Protein AF-A0A484CLU8-F1 (afdb_monomer)

pLDDT: mean 81.59, std 15.94, range [37.66, 95.56]

Foldseek 3Di:
DDDDDDPVRVVCVVPNDDDDDDDPVNDPQQEDDPDDPCPVVSVVVVVVCVVVVHHDPDYPVCSVVSVVVVVCCVVVPHDPVNVVVVVVVVVVVVVVVD

Mean predicted aligned error: 10.31 Å

Radius of gyration: 17.61 Å; Cα contacts (8 Å, |Δi|>4): 34; chains: 1; bounding box: 35×57×38 Å

Solvent-accessible surface area (backbone atoms only — not comparable to full-atom values): 6356 Å² total; per-residue (Å²): 135,82,80,77,75,51,73,66,60,50,46,43,71,76,54,75,75,95,79,83,88,83,53,71,91,77,42,85,66,63,70,75,80,91,70,86,85,54,56,70,58,52,53,52,50,51,53,51,32,64,75,68,71,48,82,67,80,71,55,81,88,44,48,69,60,52,51,51,51,52,51,52,37,62,74,66,71,57,55,71,63,59,58,53,51,50,49,53,50,53,56,50,50,64,64,70,75,109

Secondary structure (DSSP, 8-state):
-PPPPPHHHHHHHHS-S------GGGSTTPPPP-SSSSHHHHHHHHHHHHHHTPPP---GGGHHHHHHHHHHHHHHT--HHHHHHHHHHHHHHHHH--

Organism: Perca flavescens (NCBI:txid8167)

Sequence (98 aa):
MKCVPSASDLAQRIKPGEWTAIYSKDIKGLPRQEDGNACGIFMLMYALYIVLGADFDFTTGDMDTIRKWWCLLLLSGHSVVRFAQKRKYEDQIARITF

Structure (mmCIF, N/CA/C/O backbone):
data_AF-A0A484CLU8-F1
#
_entry.id   AF-A0A484CLU8-F1
#
loop_
_atom_site.group_PDB
_atom_site.id
_atom_site.type_symbol
_atom_site.label_atom_id
_atom_site.label_alt_id
_atom_site.label_comp_id
_atom_site.label_asym_id
_atom_site.label_entity_id
_atom_site.label_seq_id
_atom_site.pdbx_PDB_ins_code
_atom_site.Cartn_x
_atom_site.Cartn_y
_atom_site.Cartn_z
_atom_site.occupancy
_atom_site.B_iso_or_equiv
_atom_site.auth_seq_id
_atom_site.auth_comp_id
_atom_site.auth_asym_id
_atom_site.auth_atom_id
_atom_site.pdbx_PDB_model_num
ATOM 1 N N . MET A 1 1 ? -22.848 24.009 -2.029 1.00 37.66 1 MET A N 1
ATOM 2 C CA . MET A 1 1 ? -21.584 23.307 -1.714 1.00 37.66 1 MET A CA 1
ATOM 3 C C . MET A 1 1 ? -21.939 22.168 -0.762 1.00 37.66 1 MET A C 1
ATOM 5 O O . MET A 1 1 ? -22.462 22.460 0.302 1.00 37.66 1 MET A O 1
ATOM 9 N N . LYS A 1 2 ? -21.830 20.893 -1.162 1.00 46.59 2 LYS A N 1
ATOM 10 C CA . LYS A 1 2 ? -22.112 19.763 -0.254 1.00 46.59 2 LYS A CA 1
ATOM 11 C C . LYS A 1 2 ? -20.827 19.459 0.517 1.00 46.59 2 LYS A C 1
ATOM 13 O O . LYS A 1 2 ? -19.819 19.162 -0.117 1.00 46.59 2 LYS A O 1
ATOM 18 N N . CYS A 1 3 ? -20.850 19.580 1.843 1.00 50.06 3 CYS A N 1
ATOM 19 C CA . CYS A 1 3 ? -19.730 19.173 2.689 1.00 50.06 3 CYS A CA 1
ATOM 20 C C . CYS A 1 3 ? -19.481 17.672 2.499 1.00 50.06 3 CYS A C 1
ATOM 22 O O . CYS A 1 3 ? -20.416 16.872 2.576 1.00 50.06 3 CYS A O 1
ATOM 24 N N . VAL A 1 4 ? -18.235 17.300 2.208 1.00 56.53 4 VAL A N 1
ATOM 25 C CA . VAL A 1 4 ? -17.808 15.897 2.179 1.00 56.53 4 VAL A CA 1
ATOM 26 C C . VAL A 1 4 ? -17.958 15.349 3.607 1.00 56.53 4 VAL A C 1
ATOM 28 O O . VAL A 1 4 ? -17.483 16.012 4.531 1.00 56.53 4 VAL A O 1
ATOM 31 N N . PRO A 1 5 ? -18.636 14.204 3.824 1.00 66.62 5 PRO A N 1
ATOM 32 C CA . PRO A 1 5 ? -18.748 13.608 5.153 1.00 66.62 5 PRO A CA 1
ATOM 33 C C . PRO A 1 5 ? -17.361 13.364 5.742 1.00 66.62 5 PRO A C 1
ATOM 35 O O . PRO A 1 5 ? -16.463 12.910 5.025 1.00 66.62 5 PRO A O 1
ATOM 38 N N . SER A 1 6 ? -17.177 13.638 7.032 1.00 81.25 6 SER A N 1
ATOM 39 C CA . SER A 1 6 ? -15.929 13.262 7.693 1.00 81.25 6 SER A CA 1
ATOM 40 C C . SER A 1 6 ? -15.793 11.734 7.706 1.00 81.25 6 SER A C 1
ATOM 42 O O . SER A 1 6 ? -16.787 11.004 7.660 1.00 81.25 6 SER A O 1
ATOM 44 N N . ALA A 1 7 ? -14.561 11.222 7.785 1.00 81.38 7 ALA A N 1
ATOM 45 C CA . ALA A 1 7 ? -14.328 9.778 7.895 1.00 81.38 7 ALA A CA 1
ATOM 46 C C . ALA A 1 7 ? -15.067 9.165 9.104 1.00 81.38 7 ALA A C 1
ATOM 48 O O . ALA A 1 7 ? -15.550 8.038 9.024 1.00 81.38 7 ALA A O 1
ATOM 49 N N . SER A 1 8 ? -15.220 9.942 10.183 1.00 84.75 8 SER A N 1
ATOM 50 C CA . SER A 1 8 ? -15.998 9.566 11.367 1.00 84.75 8 SER A CA 1
ATOM 51 C C . SER A 1 8 ? -17.486 9.384 11.045 1.00 84.75 8 SER A C 1
ATOM 53 O O . SER A 1 8 ? -18.071 8.355 11.381 1.00 84.75 8 SER A O 1
ATOM 55 N N . ASP A 1 9 ? -18.088 10.326 10.309 1.00 90.19 9 ASP A N 1
ATOM 56 C CA . ASP A 1 9 ? -19.503 10.242 9.919 1.00 90.19 9 ASP A CA 1
ATOM 57 C C . ASP A 1 9 ? -19.779 9.009 9.057 1.00 90.19 9 ASP A C 1
ATOM 59 O O . ASP A 1 9 ? -20.809 8.348 9.205 1.00 90.19 9 ASP A O 1
ATOM 63 N N . LEU A 1 10 ? -18.863 8.697 8.136 1.00 90.50 10 LEU A N 1
ATOM 64 C CA . LEU A 1 10 ? -18.971 7.510 7.297 1.00 90.50 10 LEU A CA 1
ATOM 65 C C . LEU A 1 10 ? -18.868 6.228 8.131 1.00 90.50 10 LEU A C 1
ATOM 67 O O . LEU A 1 10 ? -19.679 5.321 7.948 1.00 90.50 10 LEU A O 1
ATOM 71 N N . ALA A 1 11 ? -17.914 6.161 9.059 1.00 91.44 11 ALA A N 1
ATOM 72 C C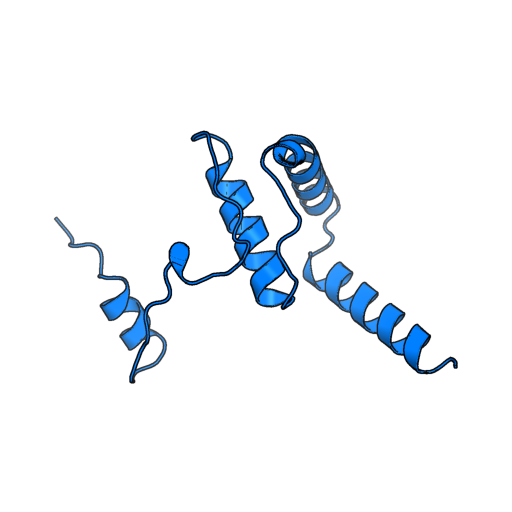A . ALA A 1 11 ? -17.714 5.002 9.922 1.00 91.44 11 ALA A CA 1
ATOM 73 C C . ALA A 1 11 ? -18.966 4.697 10.765 1.00 91.44 11 ALA A C 1
ATOM 75 O O . ALA A 1 11 ? -19.450 3.563 10.768 1.00 91.44 11 ALA A O 1
ATOM 76 N N . GLN A 1 12 ? -19.574 5.726 11.366 1.00 92.62 12 GLN A N 1
ATOM 77 C CA . GLN A 1 12 ? -20.817 5.584 12.135 1.00 92.62 12 GLN A CA 1
ATOM 78 C C . GLN A 1 12 ? -21.997 5.088 11.291 1.00 92.62 12 GLN A C 1
ATOM 80 O O . GLN A 1 12 ? -22.828 4.326 11.781 1.00 92.62 12 GLN A O 1
ATOM 85 N N . ARG A 1 13 ? -22.069 5.475 10.011 1.00 93.31 13 ARG A N 1
ATOM 86 C CA . ARG A 1 13 ? -23.099 4.970 9.085 1.00 93.31 13 ARG A CA 1
ATOM 87 C C . ARG A 1 13 ? -22.887 3.506 8.704 1.00 93.31 13 ARG A C 1
ATOM 89 O O . ARG A 1 13 ? -23.868 2.813 8.462 1.00 93.31 13 ARG A O 1
ATOM 96 N N . ILE A 1 14 ? -21.635 3.048 8.620 1.00 93.56 14 ILE A N 1
ATOM 97 C CA . ILE A 1 14 ? -21.300 1.654 8.285 1.00 93.56 14 ILE A CA 1
ATOM 98 C C . ILE A 1 14 ? -21.604 0.735 9.468 1.00 93.56 14 ILE A C 1
ATOM 100 O O . ILE A 1 14 ? -22.271 -0.287 9.308 1.00 93.56 14 ILE A O 1
ATOM 104 N N . LYS A 1 15 ? -21.105 1.085 10.655 1.00 94.50 15 LYS A N 1
ATOM 105 C CA . LYS A 1 15 ? -21.359 0.348 11.893 1.00 94.50 15 LYS A CA 1
ATOM 106 C C . LYS A 1 15 ? -21.357 1.337 13.062 1.00 94.50 15 LYS A C 1
ATOM 108 O O . LYS A 1 15 ? -20.288 1.838 13.407 1.00 94.50 15 LYS A O 1
ATOM 113 N N . PRO A 1 16 ? -22.515 1.607 13.685 1.00 95.06 16 PRO A N 1
ATOM 114 C CA . PRO A 1 16 ? -22.572 2.471 14.857 1.00 95.06 16 PRO A CA 1
ATOM 115 C C . PRO A 1 16 ? -21.739 1.907 16.014 1.00 95.06 16 PRO A C 1
ATOM 117 O O . PRO A 1 16 ? -21.748 0.695 16.250 1.00 95.06 16 PRO A O 1
ATOM 120 N N . GLY A 1 17 ? -21.046 2.781 16.744 1.00 94.31 17 GLY A N 1
ATOM 121 C CA . GLY A 1 17 ? -20.293 2.412 17.945 1.00 94.31 17 GLY A CA 1
ATOM 122 C C . GLY A 1 17 ? -18.991 3.185 18.117 1.00 94.31 17 GLY A C 1
ATOM 123 O O . GLY A 1 17 ? -18.765 4.206 17.474 1.00 94.31 17 GLY A O 1
ATOM 124 N N . GLU A 1 18 ? -18.127 2.682 18.992 1.00 93.25 18 GLU A N 1
ATOM 125 C CA . GLU A 1 18 ? -16.797 3.248 19.213 1.00 93.25 18 GLU A CA 1
ATOM 126 C C . GLU A 1 18 ? -15.866 2.900 18.046 1.00 93.25 18 GLU A C 1
ATOM 128 O O . GLU A 1 18 ? -15.722 1.732 17.672 1.00 93.25 18 GLU A O 1
ATOM 133 N N . TRP A 1 19 ? -15.218 3.918 17.483 1.00 92.31 19 TRP A N 1
ATOM 134 C CA . TRP A 1 19 ? -14.225 3.766 16.424 1.00 92.31 19 TRP A CA 1
ATOM 135 C C . TRP A 1 19 ? -12.890 4.334 16.878 1.00 92.31 19 TRP A C 1
ATOM 137 O O . TRP A 1 19 ? -12.810 5.456 17.373 1.00 92.31 19 TRP A O 1
ATOM 147 N N . THR A 1 20 ? -11.822 3.579 16.641 1.00 90.69 20 THR A N 1
ATOM 148 C CA . THR A 1 20 ? -10.453 4.054 16.835 1.00 90.69 20 THR A CA 1
ATOM 149 C C . THR A 1 20 ? -9.837 4.358 15.478 1.00 90.69 20 THR A C 1
ATOM 151 O O . THR A 1 20 ? -9.788 3.495 14.602 1.00 90.69 20 THR A O 1
ATOM 15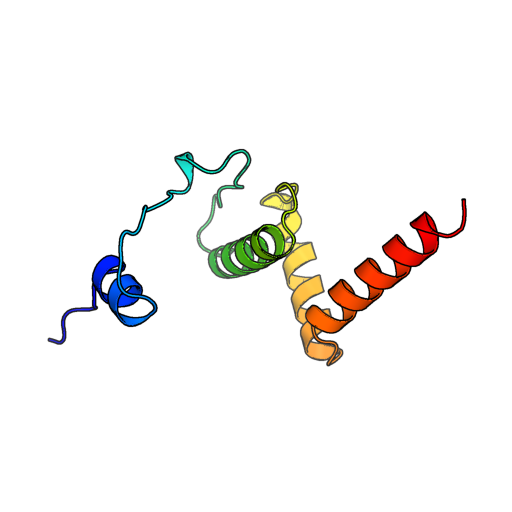4 N N . ALA A 1 21 ? -9.369 5.592 15.298 1.00 89.06 21 ALA A N 1
ATOM 155 C CA . ALA A 1 21 ? -8.610 5.971 14.115 1.00 89.06 21 ALA A CA 1
ATOM 156 C C . ALA A 1 21 ? -7.174 5.442 14.227 1.00 89.06 21 ALA A C 1
ATOM 158 O O . ALA A 1 21 ? -6.496 5.708 15.218 1.00 89.06 21 ALA A O 1
ATOM 159 N N . ILE A 1 22 ? -6.720 4.723 13.200 1.00 89.25 22 ILE A N 1
ATOM 160 C CA . ILE A 1 22 ? -5.340 4.250 13.059 1.00 89.25 22 ILE A CA 1
ATOM 161 C C . ILE A 1 22 ? -4.697 5.054 11.933 1.00 89.25 22 ILE A C 1
ATOM 163 O O . ILE A 1 22 ? -5.256 5.145 10.837 1.00 89.25 22 ILE A O 1
ATOM 167 N N . TYR A 1 23 ? -3.535 5.643 12.197 1.00 88.81 23 TYR A N 1
ATOM 168 C CA . TYR A 1 23 ? -2.786 6.428 11.222 1.00 88.81 23 TYR A CA 1
ATOM 169 C C . TYR A 1 23 ? -1.574 5.650 10.714 1.00 88.81 23 TYR A C 1
ATOM 171 O O . TYR A 1 23 ? -1.124 4.684 11.322 1.00 88.81 23 TYR A O 1
ATOM 179 N N . SER A 1 24 ? -0.995 6.106 9.602 1.00 86.50 24 SER A N 1
ATOM 180 C CA . SER A 1 24 ? 0.189 5.482 8.995 1.00 86.50 24 SER A CA 1
ATOM 181 C C . SER A 1 24 ? 1.345 5.284 9.980 1.00 86.50 24 SER A C 1
ATOM 183 O O . SER A 1 24 ? 1.979 4.236 9.977 1.00 86.50 24 SER A O 1
ATOM 185 N N . LYS A 1 25 ? 1.582 6.265 10.859 1.00 88.25 25 LYS A N 1
ATOM 186 C CA . LYS A 1 25 ? 2.612 6.215 11.910 1.00 88.25 25 LYS A CA 1
ATOM 187 C C . LYS A 1 25 ? 2.396 5.102 12.944 1.00 88.25 25 LYS A C 1
ATOM 189 O O . LYS A 1 25 ? 3.349 4.712 13.608 1.00 88.25 25 LYS A O 1
ATOM 194 N N . ASP A 1 26 ? 1.161 4.624 13.087 1.00 89.75 26 ASP A N 1
ATOM 195 C CA . ASP A 1 26 ? 0.785 3.590 14.050 1.00 89.75 26 ASP A CA 1
ATOM 196 C C . ASP A 1 26 ? 0.948 2.179 13.446 1.00 89.75 26 ASP A C 1
ATOM 198 O O . ASP A 1 26 ? 0.834 1.179 14.153 1.00 89.75 26 ASP A O 1
ATOM 202 N N . ILE A 1 27 ? 1.236 2.084 12.140 1.00 89.88 27 ILE A N 1
ATOM 203 C CA . ILE A 1 27 ? 1.398 0.826 11.409 1.00 89.88 27 ILE A CA 1
ATOM 204 C C . ILE A 1 27 ? 2.888 0.567 11.183 1.00 89.88 27 ILE A C 1
ATOM 206 O O . ILE A 1 27 ? 3.558 1.233 10.390 1.00 89.88 27 ILE A O 1
ATOM 210 N N . LYS A 1 28 ? 3.420 -0.440 11.879 1.00 89.88 28 LYS A N 1
ATOM 211 C CA . LYS A 1 28 ? 4.822 -0.845 11.753 1.00 89.88 28 LYS A CA 1
ATOM 212 C C . LYS A 1 28 ? 5.124 -1.306 10.323 1.00 89.88 28 LYS A C 1
ATOM 214 O O . LYS A 1 28 ? 4.413 -2.138 9.773 1.00 89.88 28 LYS A O 1
ATOM 219 N N . GLY A 1 29 ? 6.2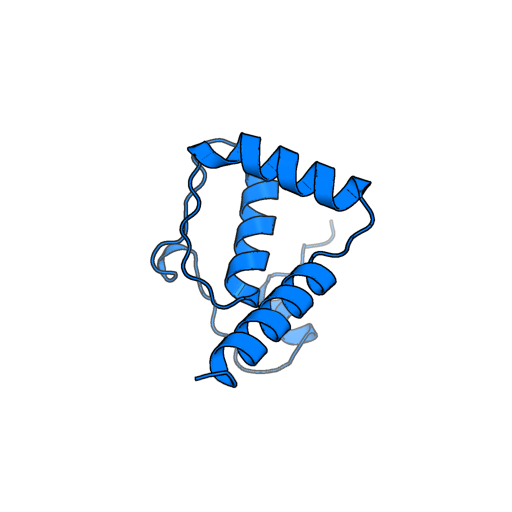15 -0.790 9.756 1.00 90.19 29 GLY A N 1
ATOM 220 C CA . GLY A 1 29 ? 6.719 -1.219 8.449 1.00 90.19 29 GLY A CA 1
ATOM 221 C C . GLY A 1 29 ? 5.920 -0.711 7.249 1.00 90.19 29 GLY A C 1
ATOM 222 O O . GLY A 1 29 ? 6.227 -1.120 6.138 1.00 90.19 29 GLY A O 1
ATOM 223 N N . LEU A 1 30 ? 4.929 0.174 7.436 1.00 92.62 30 LEU A N 1
ATOM 224 C CA . LEU A 1 30 ? 4.125 0.693 6.329 1.00 92.62 30 LEU A CA 1
ATOM 225 C C . LEU A 1 30 ? 5.009 1.460 5.318 1.00 92.62 30 LEU A C 1
ATOM 227 O O . LEU A 1 30 ? 5.573 2.500 5.683 1.00 92.62 30 LEU A O 1
ATOM 231 N N . PRO A 1 31 ? 5.121 1.002 4.056 1.00 93.00 31 PRO A N 1
ATOM 232 C CA . PRO A 1 31 ? 5.952 1.657 3.055 1.00 93.00 31 PRO A CA 1
ATOM 233 C C . PRO A 1 31 ? 5.382 3.030 2.728 1.00 93.00 31 PRO A C 1
ATOM 235 O O . PRO A 1 31 ? 4.188 3.161 2.480 1.00 93.00 31 PRO A O 1
ATOM 238 N N . ARG A 1 32 ? 6.223 4.065 2.707 1.00 90.38 32 ARG A N 1
ATOM 239 C CA . ARG A 1 32 ? 5.801 5.420 2.345 1.00 90.38 32 ARG A CA 1
ATOM 240 C C . ARG A 1 32 ? 6.167 5.701 0.895 1.00 90.38 32 ARG A C 1
ATOM 242 O O . ARG A 1 32 ? 7.312 5.533 0.497 1.00 90.38 32 ARG A O 1
ATOM 249 N N . GLN A 1 33 ? 5.198 6.189 0.133 1.00 88.31 33 GLN A N 1
ATOM 250 C CA . GLN A 1 33 ? 5.440 6.663 -1.221 1.00 88.31 33 GLN A CA 1
ATOM 251 C C . GLN A 1 33 ? 6.274 7.956 -1.212 1.00 88.31 33 GLN A C 1
ATOM 253 O O . GLN A 1 33 ? 6.017 8.865 -0.416 1.00 88.31 33 GLN A O 1
ATOM 258 N N . GLU A 1 34 ? 7.247 8.039 -2.118 1.00 85.88 34 GLU A N 1
ATOM 259 C CA . GLU A 1 34 ? 8.149 9.193 -2.255 1.00 85.88 34 GLU A CA 1
ATOM 260 C C . GLU A 1 34 ? 7.742 10.160 -3.380 1.00 85.88 34 GLU A C 1
ATOM 262 O O . GLU A 1 34 ? 8.073 11.342 -3.320 1.00 85.88 34 GLU A O 1
ATOM 267 N N . ASP A 1 35 ? 6.989 9.685 -4.376 1.00 81.00 35 ASP A N 1
ATOM 268 C CA . ASP A 1 35 ? 6.481 10.482 -5.499 1.00 81.00 35 ASP A CA 1
ATOM 269 C C . ASP A 1 35 ? 4.950 10.655 -5.461 1.00 81.00 35 ASP A C 1
ATOM 271 O O . ASP A 1 35 ? 4.285 10.210 -4.532 1.00 81.00 35 ASP A O 1
ATOM 275 N N . GLY A 1 36 ? 4.365 11.322 -6.461 1.00 80.31 36 GLY A N 1
ATOM 276 C CA . GLY A 1 36 ? 2.907 11.464 -6.599 1.00 80.31 36 GLY A CA 1
ATOM 277 C C . GLY A 1 36 ? 2.240 10.453 -7.541 1.00 80.31 36 GLY A C 1
ATOM 278 O O . GLY A 1 36 ? 1.016 10.410 -7.614 1.00 80.31 36 GLY A O 1
ATOM 279 N N . ASN A 1 37 ? 3.002 9.635 -8.270 1.00 88.50 37 ASN A N 1
ATOM 280 C CA . ASN A 1 37 ? 2.494 8.849 -9.403 1.00 88.50 37 ASN A CA 1
ATOM 281 C C . ASN A 1 37 ? 2.064 7.421 -9.013 1.00 88.50 37 ASN A C 1
ATOM 283 O O . ASN A 1 37 ? 1.269 6.774 -9.698 1.00 88.50 37 ASN A O 1
ATOM 287 N N . ALA A 1 38 ? 2.589 6.889 -7.914 1.00 89.31 38 ALA A N 1
ATOM 288 C CA . ALA A 1 38 ? 2.309 5.547 -7.398 1.00 89.31 38 ALA A CA 1
ATOM 289 C C . ALA A 1 38 ? 1.188 5.448 -6.345 1.00 89.31 38 ALA A C 1
ATOM 291 O O . ALA A 1 38 ? 0.913 4.344 -5.879 1.00 89.31 38 ALA A O 1
ATOM 292 N N . CYS A 1 39 ? 0.473 6.529 -6.014 1.00 92.06 39 CYS A 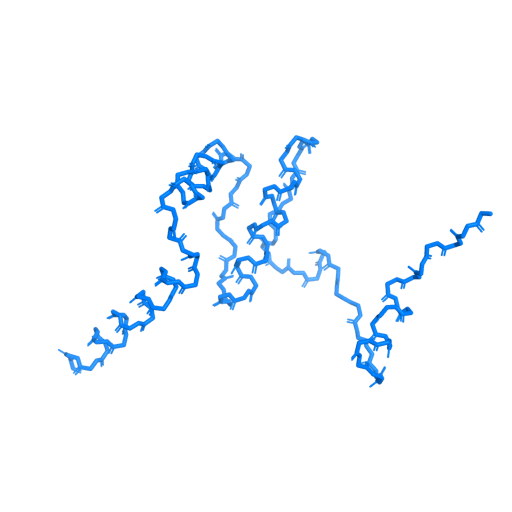N 1
ATOM 293 C CA . CYS A 1 39 ? -0.453 6.550 -4.870 1.00 92.06 39 CYS A CA 1
ATOM 294 C C . CYS A 1 39 ? -1.573 5.511 -4.986 1.00 92.06 39 CYS A C 1
ATOM 296 O O . CYS A 1 39 ? -1.873 4.809 -4.023 1.00 92.06 39 CYS A O 1
ATOM 298 N N . GLY A 1 40 ? -2.131 5.335 -6.186 1.00 92.19 40 GLY A N 1
ATOM 299 C CA . GLY A 1 40 ? -3.136 4.305 -6.444 1.00 92.19 40 GLY A CA 1
ATOM 300 C C . GLY A 1 40 ? -2.600 2.884 -6.245 1.00 92.19 40 GLY A C 1
ATOM 301 O O . GLY A 1 40 ? -3.297 2.039 -5.691 1.00 92.19 40 GLY A O 1
ATOM 302 N N . ILE A 1 41 ? -1.348 2.625 -6.633 1.00 93.75 41 ILE A N 1
ATOM 303 C CA . ILE A 1 41 ? -0.714 1.312 -6.457 1.00 93.75 41 ILE A CA 1
ATOM 304 C C . ILE A 1 41 ? -0.413 1.046 -4.983 1.00 93.75 41 ILE A C 1
ATOM 306 O O . ILE A 1 41 ? -0.722 -0.040 -4.500 1.00 93.75 41 ILE A O 1
ATOM 310 N N . PHE A 1 42 ? 0.091 2.037 -4.243 1.00 94.88 42 PHE A N 1
ATOM 311 C CA . PHE A 1 42 ? 0.274 1.921 -2.794 1.00 94.88 42 PHE A CA 1
ATOM 312 C C . PHE A 1 42 ? -1.049 1.598 -2.088 1.00 94.88 42 PHE A C 1
ATOM 314 O O . PHE A 1 42 ? -1.084 0.675 -1.282 1.00 94.88 42 PHE A O 1
ATOM 321 N N . MET A 1 43 ? -2.158 2.259 -2.446 1.00 94.38 43 MET A N 1
ATOM 322 C CA . MET A 1 43 ? -3.478 1.950 -1.872 1.00 94.38 43 MET A CA 1
ATOM 323 C C . MET A 1 43 ? -3.927 0.506 -2.141 1.00 94.38 43 MET A C 1
ATOM 325 O O . MET A 1 43 ? -4.469 -0.142 -1.243 1.00 94.38 43 MET A O 1
ATOM 329 N N . LEU A 1 44 ? -3.684 -0.020 -3.348 1.00 94.06 44 LEU A N 1
ATOM 330 C CA . LEU A 1 44 ? -3.991 -1.416 -3.684 1.00 94.06 44 LEU A CA 1
ATOM 331 C C . LEU A 1 44 ? -3.127 -2.400 -2.889 1.00 94.06 44 LEU A C 1
ATOM 333 O O . LEU A 1 44 ? -3.641 -3.397 -2.382 1.00 94.06 44 LEU A O 1
ATOM 337 N N . MET A 1 45 ? -1.833 -2.112 -2.751 1.00 95.56 45 MET A N 1
ATOM 338 C CA . MET A 1 45 ? -0.914 -2.951 -1.984 1.00 95.56 45 MET A CA 1
ATOM 339 C C . MET A 1 45 ? -1.230 -2.906 -0.487 1.00 95.56 45 MET A C 1
ATOM 341 O O . MET A 1 45 ? -1.264 -3.955 0.150 1.00 95.56 45 MET A O 1
ATOM 345 N N . TYR A 1 46 ? -1.577 -1.742 0.071 1.00 94.88 46 TYR A N 1
ATOM 346 C CA . TYR A 1 46 ? -2.047 -1.645 1.454 1.00 94.88 46 TYR A CA 1
ATOM 347 C C . TYR A 1 46 ? -3.269 -2.526 1.695 1.00 94.88 46 TYR A C 1
ATOM 349 O O . TYR A 1 46 ? -3.275 -3.323 2.631 1.00 94.88 46 TYR A O 1
ATOM 357 N N . ALA A 1 47 ? -4.283 -2.429 0.831 1.00 93.88 47 ALA A N 1
ATOM 358 C CA . ALA A 1 47 ? -5.482 -3.249 0.945 1.00 93.88 47 ALA A CA 1
ATOM 359 C C . ALA A 1 47 ? -5.154 -4.749 0.872 1.00 93.88 47 ALA A C 1
ATOM 361 O O . ALA A 1 47 ? -5.652 -5.524 1.687 1.00 93.88 47 ALA A O 1
ATOM 362 N N . LEU A 1 48 ? -4.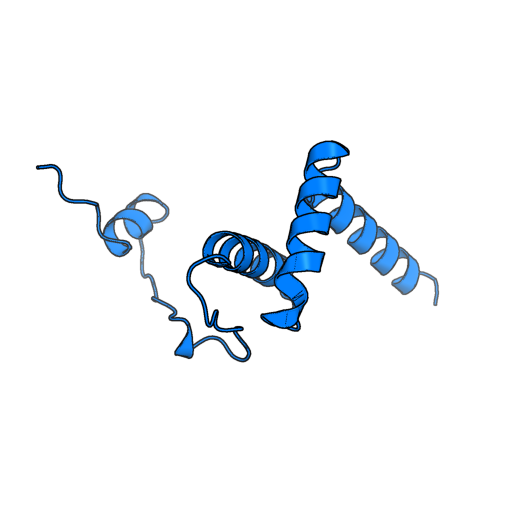290 -5.155 -0.065 1.00 93.38 48 LEU A N 1
ATOM 363 C CA . LEU A 1 48 ? -3.881 -6.548 -0.233 1.00 93.38 48 LEU A CA 1
ATOM 364 C C . LEU A 1 48 ? -3.195 -7.102 1.024 1.00 93.38 48 LEU A C 1
ATOM 366 O O . LEU A 1 48 ? -3.595 -8.154 1.519 1.00 93.38 48 LEU A O 1
ATOM 370 N N . TYR A 1 49 ? -2.197 -6.397 1.553 1.00 94.31 49 TYR A N 1
ATOM 371 C CA . TYR A 1 49 ? -1.418 -6.859 2.705 1.00 94.31 49 TYR A CA 1
ATOM 372 C C . TYR A 1 49 ? -2.253 -6.866 3.986 1.00 94.31 49 TYR A C 1
ATOM 374 O O . TYR A 1 49 ? -2.215 -7.848 4.725 1.00 94.31 49 TYR A O 1
ATOM 382 N N . ILE A 1 50 ? -3.082 -5.837 4.205 1.00 91.81 50 ILE A N 1
ATOM 383 C CA . ILE A 1 50 ? -3.993 -5.767 5.358 1.00 91.81 50 ILE A CA 1
ATOM 384 C C . ILE A 1 50 ? -4.996 -6.926 5.333 1.00 91.81 50 ILE A C 1
ATOM 386 O O . ILE A 1 50 ? -5.196 -7.581 6.352 1.00 91.81 50 ILE A O 1
ATOM 390 N N . VAL A 1 51 ? -5.609 -7.217 4.179 1.00 90.38 51 VAL A N 1
ATOM 391 C CA . VAL A 1 51 ? -6.585 -8.318 4.054 1.00 90.38 51 VAL A CA 1
ATOM 392 C C . VAL A 1 51 ? -5.929 -9.687 4.242 1.00 90.38 51 VAL A C 1
ATOM 394 O O . VAL A 1 51 ? -6.562 -10.598 4.775 1.00 90.38 51 VAL A O 1
ATOM 397 N N . LEU A 1 52 ? -4.674 -9.849 3.817 1.00 90.56 52 LEU A N 1
ATOM 398 C CA . LEU A 1 52 ? -3.923 -11.093 3.999 1.00 90.56 52 LEU A CA 1
ATOM 399 C C . LEU A 1 52 ? -3.292 -11.230 5.394 1.00 90.56 52 LEU A C 1
ATOM 401 O O . LEU A 1 52 ? -2.875 -12.331 5.745 1.00 90.56 52 LEU A O 1
ATOM 405 N N . GLY A 1 53 ? -3.222 -10.150 6.179 1.00 90.19 53 GLY A N 1
ATOM 406 C CA . GLY A 1 53 ? -2.479 -10.119 7.441 1.00 90.19 53 GLY A CA 1
ATOM 407 C C . GLY A 1 53 ? -0.972 -10.316 7.249 1.00 90.19 53 GLY A C 1
ATOM 408 O O . GLY A 1 53 ? -0.329 -10.923 8.101 1.00 90.19 53 GLY A O 1
ATOM 409 N N . ALA A 1 54 ? -0.432 -9.871 6.112 1.00 90.25 54 ALA A N 1
ATOM 410 C CA . ALA A 1 54 ? 0.979 -10.014 5.766 1.00 90.25 54 ALA A CA 1
ATOM 411 C C . ALA A 1 54 ? 1.790 -8.784 6.197 1.00 90.25 54 ALA A C 1
ATOM 413 O O . ALA A 1 54 ? 1.289 -7.658 6.152 1.00 90.25 54 ALA A O 1
ATOM 414 N N . ASP A 1 55 ? 3.055 -9.001 6.556 1.00 93.50 55 ASP A N 1
ATOM 415 C CA . ASP A 1 55 ? 4.008 -7.917 6.788 1.00 93.50 55 ASP A CA 1
ATOM 416 C C . ASP A 1 55 ? 4.335 -7.205 5.478 1.00 93.50 55 ASP A C 1
ATOM 418 O O . ASP A 1 55 ? 4.524 -7.846 4.447 1.00 93.50 55 ASP A O 1
ATOM 422 N N . PHE A 1 56 ? 4.416 -5.877 5.513 1.00 94.75 56 PHE A N 1
ATOM 423 C CA . PHE A 1 56 ? 4.780 -5.094 4.341 1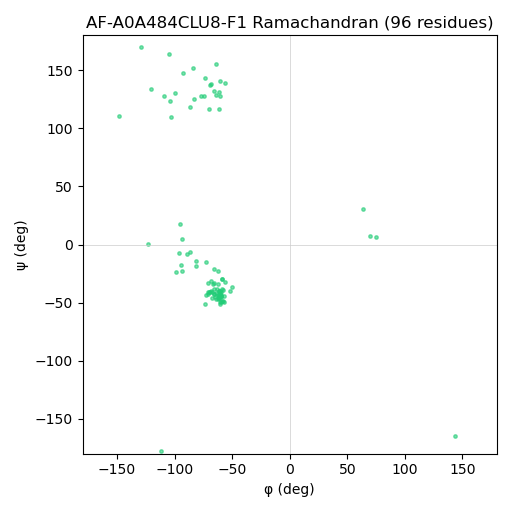.00 94.75 56 PHE A CA 1
ATOM 424 C C . PHE A 1 56 ? 6.256 -5.292 3.980 1.00 94.75 56 PHE A C 1
ATOM 426 O O . PHE A 1 56 ? 7.143 -4.894 4.733 1.00 94.75 56 PHE A O 1
ATOM 433 N N . ASP A 1 57 ? 6.508 -5.856 2.804 1.00 94.81 57 ASP A N 1
ATOM 434 C CA . ASP A 1 57 ? 7.848 -6.105 2.261 1.00 94.81 57 ASP A CA 1
ATOM 435 C C . ASP A 1 57 ? 8.077 -5.449 0.885 1.00 94.81 57 ASP A C 1
ATOM 437 O O . ASP A 1 57 ? 9.168 -5.547 0.330 1.00 94.81 57 ASP A O 1
ATOM 441 N N . PHE A 1 58 ? 7.076 -4.738 0.351 1.00 94.44 58 PHE A N 1
ATOM 442 C CA . PHE A 1 58 ? 7.200 -3.994 -0.901 1.00 94.44 58 PHE A CA 1
ATOM 443 C C . PHE A 1 58 ? 7.811 -2.602 -0.690 1.00 94.44 58 PHE A C 1
ATOM 445 O O . PHE A 1 58 ? 7.636 -1.960 0.348 1.00 94.44 58 PHE A O 1
ATOM 452 N N . THR A 1 59 ? 8.477 -2.094 -1.720 1.00 92.88 59 THR A N 1
ATOM 453 C CA . THR A 1 59 ? 9.165 -0.800 -1.726 1.00 92.88 59 THR A CA 1
ATOM 454 C C . THR A 1 59 ? 8.760 0.050 -2.931 1.00 92.88 59 THR A C 1
ATOM 456 O O . THR A 1 59 ? 8.134 -0.426 -3.880 1.00 92.88 59 THR A O 1
ATOM 459 N N . THR A 1 60 ? 9.157 1.326 -2.939 1.00 90.75 60 THR A N 1
ATOM 460 C CA . THR A 1 60 ? 8.993 2.209 -4.108 1.00 90.75 60 THR A CA 1
ATOM 461 C C . THR A 1 60 ? 9.703 1.661 -5.356 1.00 90.75 60 THR A C 1
ATOM 463 O O . THR A 1 60 ? 9.225 1.869 -6.469 1.00 90.75 60 THR A O 1
ATOM 466 N N . GLY A 1 61 ? 10.795 0.902 -5.193 1.00 91.50 61 GLY A N 1
ATOM 467 C CA . GLY A 1 61 ? 11.509 0.270 -6.309 1.00 91.50 61 GLY A CA 1
ATOM 468 C C . GLY A 1 61 ? 10.696 -0.806 -7.036 1.00 91.50 61 GLY A C 1
ATOM 469 O O . GLY A 1 61 ? 10.944 -1.080 -8.208 1.00 91.50 61 GLY A O 1
ATOM 470 N N . ASP A 1 62 ? 9.675 -1.366 -6.385 1.00 93.88 62 ASP A N 1
ATOM 471 C CA . ASP A 1 62 ? 8.868 -2.458 -6.935 1.00 93.88 62 ASP A CA 1
ATOM 472 C C . ASP A 1 62 ? 7.704 -1.974 -7.811 1.00 93.88 62 ASP A C 1
ATOM 474 O O . ASP A 1 62 ? 7.014 -2.785 -8.435 1.00 93.88 62 ASP A O 1
ATOM 478 N N . MET A 1 63 ? 7.461 -0.658 -7.879 1.00 93.44 63 MET A N 1
ATOM 479 C CA . MET A 1 63 ? 6.243 -0.091 -8.470 1.00 93.44 63 MET A CA 1
ATOM 480 C C . MET A 1 63 ? 6.030 -0.489 -9.933 1.00 93.44 63 MET A C 1
ATOM 482 O O . MET A 1 63 ? 4.901 -0.796 -10.317 1.00 93.44 63 MET A O 1
ATOM 486 N N . ASP A 1 64 ? 7.084 -0.541 -10.746 1.00 92.88 64 ASP A N 1
ATOM 487 C CA . ASP A 1 64 ? 6.969 -0.930 -12.157 1.00 92.88 64 ASP A CA 1
ATOM 488 C C . ASP A 1 64 ? 6.584 -2.403 -12.322 1.00 92.88 64 ASP A C 1
ATOM 490 O O . ASP A 1 64 ? 5.741 -2.750 -13.157 1.00 92.88 64 ASP A O 1
ATOM 494 N N . THR A 1 65 ? 7.166 -3.274 -11.499 1.00 9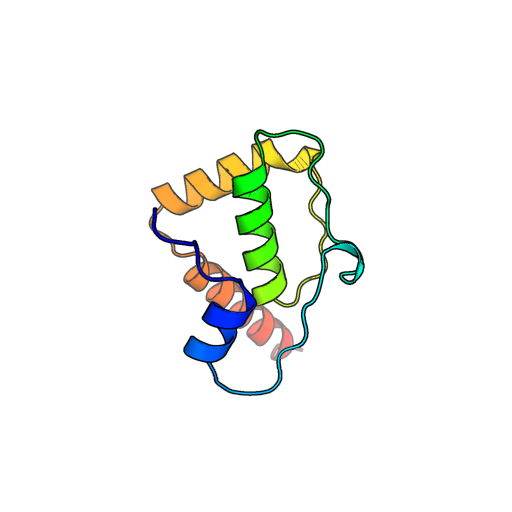5.50 65 THR A N 1
ATOM 495 C CA . THR A 1 65 ? 6.860 -4.708 -11.482 1.00 95.50 65 THR A CA 1
ATOM 496 C C . THR A 1 65 ? 5.439 -4.945 -10.981 1.00 95.50 65 THR A C 1
ATOM 498 O O . THR A 1 65 ? 4.672 -5.668 -11.620 1.00 95.50 65 THR A O 1
ATOM 501 N N . ILE A 1 66 ? 5.049 -4.277 -9.894 1.00 95.44 66 ILE A N 1
ATOM 502 C CA . ILE A 1 66 ? 3.709 -4.367 -9.307 1.00 95.44 66 ILE A CA 1
ATOM 503 C C . ILE A 1 66 ? 2.645 -3.870 -10.294 1.00 95.44 66 ILE A C 1
ATOM 505 O O . ILE A 1 66 ? 1.621 -4.529 -10.469 1.00 95.44 66 ILE A O 1
ATOM 509 N N . ARG A 1 67 ? 2.874 -2.750 -10.994 1.00 94.50 67 ARG A N 1
ATOM 510 C CA . ARG A 1 67 ? 1.954 -2.251 -12.034 1.00 94.50 67 ARG A CA 1
ATOM 511 C C . ARG A 1 67 ? 1.743 -3.278 -13.138 1.00 94.50 67 ARG A C 1
ATOM 513 O O . ARG A 1 67 ? 0.601 -3.564 -13.492 1.00 94.50 67 ARG A O 1
ATOM 520 N N . LYS A 1 68 ? 2.829 -3.851 -13.668 1.00 94.81 68 LYS A N 1
ATOM 521 C CA . LYS A 1 68 ? 2.751 -4.898 -14.699 1.00 94.81 68 LYS A CA 1
ATOM 522 C C . LYS A 1 68 ? 1.985 -6.113 -14.187 1.00 94.81 68 LYS A C 1
ATOM 524 O O . LYS A 1 68 ? 1.116 -6.611 -14.896 1.00 94.81 68 LYS A O 1
ATOM 529 N N . TRP A 1 69 ? 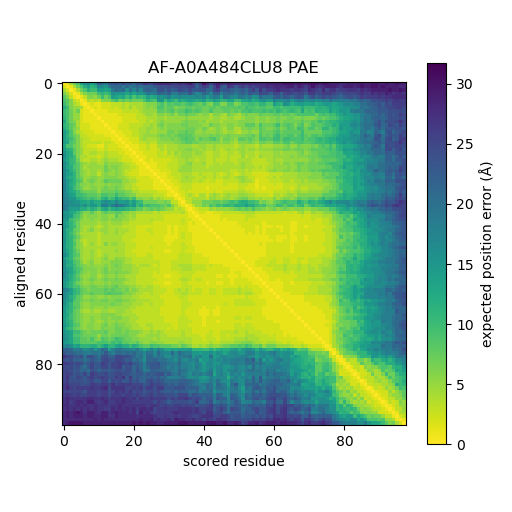2.262 -6.549 -12.959 1.00 93.44 69 TRP A N 1
ATOM 530 C CA . TRP A 1 69 ? 1.560 -7.663 -12.328 1.00 93.44 69 TRP A CA 1
ATOM 531 C C . TRP A 1 69 ? 0.052 -7.404 -12.218 1.00 93.44 69 TRP A C 1
ATOM 533 O O . TRP A 1 69 ? -0.735 -8.235 -12.671 1.00 93.44 69 TRP A O 1
ATOM 543 N N . TRP A 1 70 ? -0.360 -6.233 -11.721 1.00 92.25 70 TRP A N 1
ATOM 544 C CA . TRP A 1 70 ? -1.773 -5.845 -11.664 1.00 92.25 70 TRP A CA 1
ATOM 545 C C . TRP A 1 70 ? -2.428 -5.803 -13.049 1.00 92.25 70 TRP A C 1
ATOM 547 O O . TRP A 1 70 ? -3.535 -6.315 -13.211 1.00 92.25 70 TRP A O 1
ATOM 557 N N . CYS A 1 71 ? -1.756 -5.251 -14.065 1.00 91.75 71 CYS A N 1
ATOM 558 C CA . CYS A 1 71 ? -2.282 -5.232 -15.433 1.00 91.75 71 CYS A CA 1
ATOM 559 C C . CYS A 1 71 ? -2.464 -6.644 -15.998 1.00 91.75 71 CYS A C 1
ATOM 561 O O . CYS A 1 71 ? -3.519 -6.946 -16.551 1.00 91.75 71 CYS A O 1
ATOM 563 N N . LEU A 1 72 ? -1.468 -7.521 -15.843 1.00 89.19 72 LEU A N 1
ATOM 564 C CA . LEU A 1 72 ? -1.563 -8.914 -16.286 1.00 89.19 72 LEU A CA 1
ATOM 565 C C . LEU A 1 72 ? -2.698 -9.644 -15.570 1.00 89.19 72 LEU A C 1
ATOM 567 O O . LEU A 1 72 ? -3.458 -10.368 -16.209 1.00 89.19 72 LEU A O 1
ATOM 571 N N . LEU A 1 73 ? -2.856 -9.414 -14.267 1.00 86.44 73 LEU A N 1
ATOM 572 C CA . LEU A 1 73 ? -3.940 -9.995 -13.491 1.00 86.44 73 LEU A CA 1
ATOM 573 C C . LEU A 1 73 ? -5.310 -9.577 -14.043 1.00 86.44 73 LEU A C 1
ATOM 575 O O . LEU A 1 73 ? -6.141 -10.441 -14.320 1.00 86.44 73 LEU A O 1
ATOM 579 N N . LEU A 1 74 ? -5.516 -8.277 -14.276 1.00 85.62 74 LEU A N 1
ATOM 580 C CA . LEU A 1 74 ? -6.757 -7.739 -14.841 1.00 85.62 74 LEU A CA 1
ATOM 581 C C . LEU A 1 74 ? -7.043 -8.294 -16.242 1.00 85.62 74 LEU A C 1
ATOM 583 O O . LEU A 1 74 ? -8.162 -8.725 -16.513 1.00 85.62 74 LEU A O 1
ATOM 587 N N . LEU A 1 75 ? -6.032 -8.328 -17.113 1.00 86.50 75 LEU A N 1
ATOM 588 C CA . LEU A 1 75 ? -6.159 -8.830 -18.485 1.00 86.50 75 LEU A CA 1
ATOM 589 C C . LEU A 1 75 ? -6.406 -10.341 -18.541 1.00 86.50 75 LEU A C 1
ATOM 591 O O . LEU A 1 75 ? -7.087 -10.818 -19.443 1.00 86.50 75 LEU A O 1
ATOM 595 N N . SER A 1 76 ? -5.882 -11.096 -17.576 1.00 84.00 76 SER A N 1
ATOM 596 C CA . SER A 1 76 ? -6.066 -12.548 -17.508 1.00 84.00 76 SER A CA 1
ATOM 597 C C . SER A 1 76 ? -7.485 -12.965 -17.093 1.00 84.00 76 SER A C 1
ATOM 599 O O . SER A 1 76 ? -7.850 -14.128 -17.235 1.00 84.00 76 SER A O 1
ATOM 601 N N . GLY A 1 77 ? -8.296 -12.049 -16.548 1.00 71.56 77 GLY A N 1
ATOM 602 C CA . GLY A 1 77 ? -9.626 -12.365 -16.015 1.00 71.56 77 GLY A CA 1
ATOM 603 C C . GLY A 1 77 ? -9.606 -13.199 -14.725 1.00 71.56 77 GLY A C 1
ATOM 604 O O . GLY A 1 77 ? -10.656 -13.629 -14.242 1.00 71.56 77 GLY A O 1
ATOM 605 N N . HIS A 1 78 ? -8.433 -13.435 -14.134 1.00 64.81 78 HIS A N 1
ATOM 606 C CA . HIS A 1 78 ? -8.314 -14.093 -12.838 1.00 64.81 78 HIS A CA 1
ATOM 607 C C . HIS A 1 78 ? -8.525 -13.074 -11.709 1.00 64.81 78 HIS A C 1
ATOM 609 O O . HIS A 1 78 ? -7.827 -12.066 -11.622 1.00 64.81 78 HIS A O 1
ATOM 615 N N . SER A 1 79 ? -9.464 -13.340 -10.796 1.00 61.06 79 SER A N 1
ATOM 616 C CA . SER A 1 79 ? -9.624 -12.504 -9.602 1.00 61.06 79 SER A CA 1
ATOM 617 C C . SER A 1 79 ? -8.492 -12.756 -8.597 1.00 61.06 79 SER A C 1
ATOM 619 O O . SER A 1 79 ? -8.079 -13.899 -8.388 1.00 61.06 79 SER A O 1
ATOM 621 N N . VAL A 1 80 ? -8.030 -11.701 -7.911 1.00 61.75 80 VAL A N 1
ATOM 622 C CA . VAL A 1 80 ? -7.057 -11.785 -6.794 1.00 61.75 80 VAL A CA 1
ATOM 623 C C . VAL A 1 80 ? -7.502 -12.827 -5.758 1.00 61.75 80 VAL A C 1
ATOM 625 O O . VAL A 1 80 ? -6.691 -13.577 -5.218 1.00 61.75 80 VAL A O 1
ATOM 628 N N . VAL A 1 81 ? -8.818 -12.922 -5.534 1.00 59.38 81 VAL A N 1
ATOM 629 C CA . VAL A 1 81 ? -9.446 -13.868 -4.605 1.00 59.38 81 VAL A CA 1
ATOM 630 C C . VAL A 1 81 ? -9.170 -15.320 -5.000 1.00 59.38 81 VAL A C 1
ATOM 632 O O . VAL A 1 81 ? -8.876 -16.128 -4.124 1.00 59.38 81 VAL A O 1
ATOM 635 N N . ARG A 1 82 ? -9.189 -15.662 -6.297 1.00 58.41 82 ARG A N 1
ATOM 636 C CA . ARG A 1 82 ? -8.880 -17.026 -6.759 1.00 58.41 82 ARG A CA 1
ATOM 637 C C . ARG A 1 82 ? -7.423 -17.403 -6.500 1.00 58.41 82 ARG A C 1
ATOM 639 O O . ARG A 1 82 ? -7.167 -18.531 -6.097 1.00 58.41 82 ARG A O 1
ATOM 646 N N . PHE A 1 83 ? -6.478 -16.477 -6.673 1.00 57.78 83 PHE A N 1
ATOM 647 C CA . PHE A 1 83 ? -5.068 -16.735 -6.352 1.00 57.78 83 PHE A CA 1
ATOM 648 C C . PHE A 1 83 ? -4.822 -16.843 -4.845 1.00 57.78 83 PHE A C 1
ATOM 650 O O . PHE A 1 83 ? -4.105 -17.743 -4.413 1.00 57.78 83 PHE A O 1
ATOM 657 N N . ALA A 1 84 ? -5.449 -15.983 -4.037 1.00 59.09 84 ALA A N 1
ATOM 658 C CA . ALA A 1 84 ? -5.361 -16.058 -2.580 1.00 59.09 84 ALA A CA 1
ATOM 659 C C . ALA A 1 84 ? -5.986 -17.353 -2.026 1.00 59.09 84 ALA A C 1
ATOM 661 O O . ALA A 1 84 ? -5.398 -17.992 -1.158 1.00 59.09 84 ALA A O 1
ATOM 662 N N . GLN A 1 85 ? -7.136 -17.785 -2.559 1.00 59.03 85 GLN A N 1
ATOM 663 C CA . GLN A 1 85 ? -7.757 -19.069 -2.211 1.00 59.03 85 GLN A CA 1
ATOM 664 C C . GLN A 1 85 ? -6.904 -20.260 -2.651 1.00 59.03 85 GLN A C 1
ATOM 666 O O . GLN A 1 85 ? -6.744 -21.196 -1.872 1.00 59.03 85 GLN A O 1
ATOM 671 N N . LYS A 1 86 ? -6.331 -20.214 -3.862 1.00 57.72 86 LYS A N 1
ATOM 672 C CA . LYS A 1 86 ? -5.442 -21.266 -4.365 1.00 57.72 86 LYS A CA 1
ATOM 673 C C . LYS A 1 86 ? -4.214 -21.426 -3.467 1.00 57.72 86 LYS A C 1
ATOM 675 O O . LYS A 1 86 ? -3.973 -22.534 -3.006 1.00 57.72 86 LYS A O 1
ATOM 680 N N . ARG A 1 87 ? -3.524 -20.328 -3.126 1.00 59.28 87 ARG A N 1
ATOM 681 C CA . ARG A 1 87 ? -2.386 -20.371 -2.190 1.00 59.28 87 ARG A CA 1
ATOM 682 C C . ARG A 1 87 ? -2.792 -20.868 -0.807 1.00 59.28 87 ARG A C 1
ATOM 684 O O . ARG A 1 87 ? -2.143 -21.752 -0.275 1.00 59.28 87 ARG A O 1
ATOM 691 N N . LYS A 1 88 ? -3.913 -20.387 -0.258 1.00 57.56 88 LYS A N 1
ATOM 692 C CA . LYS A 1 88 ? -4.417 -20.857 1.042 1.00 57.56 88 LYS A CA 1
ATOM 693 C C . LYS A 1 88 ? -4.688 -22.367 1.051 1.00 57.56 88 LYS A C 1
ATOM 695 O O . LYS A 1 88 ? -4.438 -23.014 2.061 1.00 57.56 88 LYS A O 1
ATOM 700 N N . TYR A 1 89 ? -5.201 -22.918 -0.049 1.00 57.66 89 TYR A N 1
ATOM 701 C CA . TYR A 1 89 ? -5.446 -24.353 -0.184 1.00 57.66 89 TYR A CA 1
ATOM 702 C C . TYR A 1 89 ? -4.142 -25.146 -0.350 1.00 57.66 89 TYR A C 1
ATOM 704 O O . TYR A 1 89 ? -3.959 -26.161 0.315 1.00 57.66 89 TYR A O 1
ATOM 712 N N . GLU A 1 90 ? -3.207 -24.659 -1.167 1.00 62.59 90 GLU A N 1
ATOM 713 C CA . GLU A 1 90 ? -1.876 -25.259 -1.337 1.00 62.59 90 GLU A CA 1
ATOM 714 C C . GLU A 1 90 ? -1.079 -25.266 -0.018 1.00 62.59 90 GLU A C 1
ATOM 716 O O . GLU A 1 90 ? -0.536 -26.303 0.362 1.00 62.59 90 GLU A O 1
ATOM 721 N N . ASP A 1 91 ? -1.105 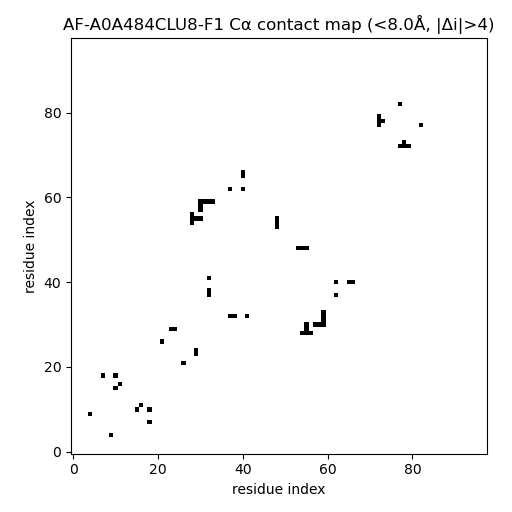-24.169 0.742 1.00 62.19 91 ASP A N 1
ATOM 722 C CA . ASP A 1 91 ? -0.476 -24.065 2.066 1.00 62.19 91 ASP A CA 1
ATOM 723 C C . ASP A 1 91 ? -1.138 -24.995 3.099 1.00 62.19 91 ASP A C 1
ATOM 725 O O . ASP A 1 91 ? -0.475 -25.519 3.996 1.00 62.19 91 ASP A O 1
ATOM 729 N N . GLN A 1 92 ? -2.451 -25.228 2.993 1.00 57.12 92 GLN A N 1
ATOM 730 C CA . GLN A 1 92 ? -3.158 -26.196 3.837 1.00 57.12 92 GLN A CA 1
ATOM 731 C C . GLN A 1 92 ? -2.797 -27.643 3.489 1.00 57.12 92 GLN A C 1
ATOM 733 O O . GLN A 1 92 ? -2.588 -28.433 4.405 1.00 57.12 92 GLN A O 1
ATOM 738 N N . ILE A 1 93 ? -2.666 -27.992 2.205 1.00 55.72 93 ILE A N 1
ATOM 739 C CA . ILE A 1 93 ? -2.182 -29.319 1.789 1.00 55.72 93 ILE A CA 1
ATOM 740 C C . ILE A 1 93 ? -0.755 -29.541 2.298 1.00 55.72 93 ILE A C 1
ATOM 742 O O . ILE A 1 93 ? -0.468 -30.586 2.884 1.00 55.72 93 ILE A O 1
ATOM 746 N N . ALA A 1 94 ? 0.124 -28.548 2.149 1.00 53.25 94 ALA A N 1
ATOM 747 C CA . ALA A 1 94 ? 1.500 -28.634 2.629 1.00 53.25 94 ALA A CA 1
ATOM 748 C C . ALA A 1 94 ? 1.584 -28.874 4.149 1.00 53.25 94 ALA A C 1
ATOM 750 O O . ALA A 1 94 ? 2.507 -29.533 4.608 1.00 53.25 94 ALA A O 1
ATOM 751 N N . ARG A 1 95 ? 0.602 -28.402 4.930 1.00 55.28 95 ARG A N 1
ATOM 752 C CA . ARG A 1 95 ? 0.506 -28.629 6.386 1.00 55.28 95 ARG A CA 1
ATOM 753 C C . ARG A 1 95 ? -0.098 -29.973 6.797 1.00 55.28 95 ARG A C 1
ATOM 755 O O . ARG A 1 95 ? 0.051 -30.351 7.949 1.00 55.28 95 ARG A O 1
ATOM 762 N N . ILE A 1 96 ? -0.809 -30.658 5.902 1.00 54.84 96 ILE A N 1
ATOM 763 C CA . ILE A 1 96 ? -1.439 -31.967 6.168 1.00 54.84 96 ILE A CA 1
ATOM 764 C C . ILE A 1 96 ? -0.524 -33.122 5.726 1.00 54.84 96 ILE A C 1
ATOM 766 O O . ILE A 1 96 ? -0.706 -34.257 6.153 1.00 54.84 96 ILE A O 1
ATOM 770 N N . THR A 1 97 ? 0.469 -32.841 4.879 1.00 48.50 97 THR A N 1
ATOM 771 C CA . THR A 1 97 ? 1.332 -33.860 4.256 1.00 48.50 97 THR A CA 1
ATOM 772 C C . THR A 1 97 ? 2.659 -34.090 5.011 1.00 48.50 97 THR A C 1
ATOM 774 O O . THR A 1 97 ? 3.575 -34.685 4.450 1.00 48.50 97 THR A O 1
ATOM 777 N N . PHE A 1 98 ? 2.769 -33.665 6.278 1.00 44.75 98 PHE A N 1
ATOM 778 C CA . PHE A 1 98 ? 3.892 -33.979 7.177 1.00 44.75 98 PHE A CA 1
ATOM 779 C C . PHE A 1 98 ? 3.398 -34.325 8.580 1.00 44.75 98 PHE A C 1
ATOM 781 O O . PHE A 1 98 ? 2.536 -33.577 9.093 1.00 44.75 98 PHE A O 1
#

InterPro domains:
  IPR003653 Ulp1 protease family, C-terminal catalytic domain [PF02902] (20-70)
  IPR038765 Papain-like cysteine peptidase superfamily [SSF54001] (29-77)